Protein AF-A0AAF3FJ54-F1 (afdb_monomer_lite)

Radius of gyration: 20.97 Å; chains: 1; bounding box: 32×66×70 Å

Organism: NCBI:txid2138241

pLDDT: mean 80.36, std 19.98, range [37.75, 97.12]

Sequence (128 aa):
MILLYFVSSLIGIVTACAPTSPTNGPSSTCCPIDVFNEAASTGRALFNPQLSQCPDTANFICSVRDDGVTDPTIIQINGATTIATGPNGINTMVGLQCMRSSRIWQYTDMQGTVTTVTSITCLNNAAG

Structure (mmCIF, N/CA/C/O backbone):
data_AF-A0AAF3FJ54-F1
#
_entry.id   AF-A0AAF3FJ54-F1
#
loop_
_atom_site.group_PDB
_atom_site.id
_atom_site.type_symbol
_atom_site.label_atom_id
_atom_site.label_alt_id
_atom_site.label_comp_id
_atom_site.label_asym_id
_atom_site.label_entity_id
_atom_site.label_seq_id
_atom_site.pdbx_PDB_ins_code
_atom_site.Cartn_x
_atom_site.Cartn_y
_atom_site.Cartn_z
_atom_site.occupancy
_atom_site.B_iso_or_equiv
_atom_site.auth_seq_id
_atom_site.auth_comp_id
_atom_site.auth_asym_id
_atom_site.auth_atom_id
_atom_site.pdbx_PDB_model_num
ATOM 1 N N . MET A 1 1 ? 16.835 -48.913 50.147 1.00 43.56 1 MET A N 1
ATOM 2 C CA . MET A 1 1 ? 15.661 -48.813 49.255 1.00 43.56 1 MET A CA 1
ATOM 3 C C . MET A 1 1 ? 15.643 -47.389 48.721 1.00 43.56 1 MET A C 1
ATOM 5 O O . MET A 1 1 ? 15.524 -46.469 49.516 1.00 43.56 1 MET A O 1
ATOM 9 N N . ILE A 1 2 ? 15.963 -47.211 47.439 1.00 43.06 2 ILE A N 1
ATOM 10 C CA . ILE A 1 2 ? 16.252 -45.913 46.807 1.00 43.06 2 ILE A CA 1
ATOM 11 C C . ILE A 1 2 ? 14.942 -45.343 46.257 1.00 43.06 2 ILE A C 1
ATOM 13 O O . ILE A 1 2 ? 14.257 -46.023 45.497 1.00 43.06 2 ILE A O 1
ATOM 17 N N . LEU A 1 3 ? 14.588 -44.123 46.664 1.00 38.91 3 LEU A N 1
ATOM 18 C CA . LEU A 1 3 ? 13.404 -43.408 46.191 1.00 38.91 3 LEU A CA 1
ATOM 19 C C . LEU A 1 3 ? 13.795 -42.603 44.938 1.00 38.91 3 LEU A C 1
ATOM 21 O O . LEU A 1 3 ? 14.614 -41.690 45.016 1.00 38.91 3 LEU A O 1
ATOM 25 N N . LEU A 1 4 ? 13.267 -42.994 43.776 1.00 41.31 4 LEU A N 1
ATOM 26 C CA . LEU A 1 4 ? 13.512 -42.353 42.480 1.00 41.31 4 LEU A CA 1
ATOM 27 C C . LEU A 1 4 ? 12.596 -41.130 42.307 1.00 41.31 4 LEU A C 1
ATOM 29 O O . LEU A 1 4 ? 11.378 -41.246 42.422 1.00 41.31 4 LEU A O 1
ATOM 33 N N . TYR A 1 5 ? 13.183 -39.970 42.004 1.00 43.50 5 TYR A N 1
ATOM 34 C CA . TYR A 1 5 ? 12.465 -38.744 41.648 1.00 43.50 5 TYR A CA 1
ATOM 35 C C . TYR A 1 5 ? 12.063 -38.782 40.167 1.00 43.50 5 TYR A C 1
ATOM 37 O O . TYR A 1 5 ? 12.925 -38.849 39.292 1.00 43.50 5 TYR A O 1
ATOM 45 N N . PHE A 1 6 ? 10.761 -38.716 39.877 1.00 43.00 6 PHE A N 1
ATOM 46 C CA . PHE A 1 6 ? 10.253 -38.479 38.523 1.00 43.00 6 PHE A CA 1
ATOM 47 C C . PHE A 1 6 ? 10.251 -36.973 38.239 1.00 43.00 6 PHE A C 1
ATOM 49 O O . PHE A 1 6 ? 9.553 -36.211 38.906 1.00 43.00 6 PHE A O 1
ATOM 56 N N . VAL A 1 7 ? 11.033 -36.544 37.249 1.00 49.31 7 VAL A N 1
ATOM 57 C CA . VAL A 1 7 ? 11.035 -35.168 36.736 1.00 49.31 7 VAL A CA 1
ATOM 58 C C . VAL A 1 7 ? 10.127 -35.141 35.507 1.00 49.31 7 VAL A C 1
ATOM 60 O O . VAL A 1 7 ? 10.463 -35.719 34.477 1.00 49.31 7 VAL A O 1
ATOM 63 N N . SER A 1 8 ? 8.954 -34.517 35.616 1.00 46.50 8 SER A N 1
ATOM 64 C CA . SER A 1 8 ? 8.029 -34.363 34.488 1.00 46.50 8 SER A CA 1
ATOM 65 C C . SER A 1 8 ? 8.524 -33.275 33.536 1.00 46.50 8 SER A C 1
ATOM 67 O O . SER A 1 8 ? 8.539 -32.094 33.878 1.00 46.50 8 SER A O 1
ATOM 69 N N . SER A 1 9 ? 8.921 -33.672 32.328 1.00 46.53 9 SER A N 1
ATOM 70 C CA . SER A 1 9 ? 9.255 -32.765 31.228 1.00 46.53 9 SER A CA 1
ATOM 71 C C . SER A 1 9 ? 7.979 -32.212 30.582 1.00 46.53 9 SER A C 1
ATOM 73 O O . SER A 1 9 ? 7.182 -32.964 30.026 1.00 46.53 9 SER A O 1
ATOM 75 N N . LEU A 1 10 ? 7.791 -30.891 30.632 1.00 48.44 10 LEU A N 1
ATOM 76 C CA . LEU A 1 10 ? 6.790 -30.179 29.834 1.00 48.44 10 LEU A CA 1
ATOM 77 C C . LEU A 1 10 ? 7.294 -30.078 28.390 1.00 48.44 10 LEU A C 1
ATOM 79 O O . LEU A 1 10 ? 8.181 -29.287 28.078 1.00 48.44 10 LEU A O 1
ATOM 83 N N . ILE A 1 11 ? 6.742 -30.920 27.520 1.00 56.19 11 ILE A N 1
ATOM 84 C CA . ILE A 1 11 ? 6.985 -30.895 26.079 1.00 56.19 11 ILE A CA 1
ATOM 85 C C . ILE A 1 11 ? 6.176 -29.725 25.507 1.00 56.19 11 ILE A C 1
ATOM 87 O O . ILE A 1 11 ? 4.946 -29.731 25.548 1.00 56.19 11 ILE A O 1
ATOM 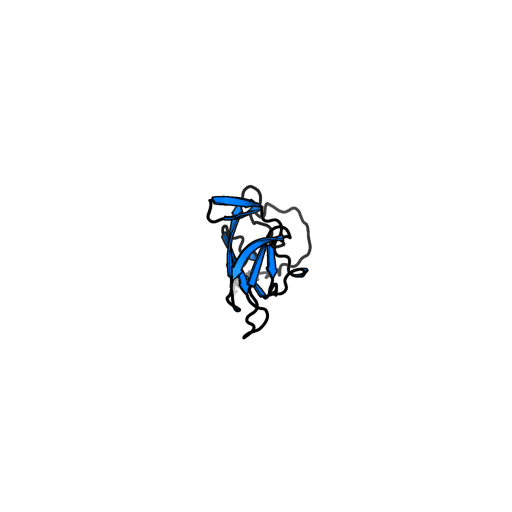91 N N . GLY A 1 12 ? 6.875 -28.700 25.017 1.00 40.19 12 GLY A N 1
ATOM 92 C CA . GLY A 1 12 ? 6.274 -27.562 24.329 1.00 40.19 12 GLY A CA 1
ATOM 93 C C . GLY A 1 12 ? 5.620 -28.011 23.025 1.00 40.19 12 GLY A C 1
ATOM 94 O O . GLY A 1 12 ? 6.286 -28.531 22.132 1.00 40.19 12 GLY A O 1
ATOM 95 N N . ILE A 1 13 ? 4.310 -27.819 22.924 1.00 47.16 13 ILE A N 1
ATOM 96 C CA . ILE A 1 13 ? 3.544 -28.084 21.710 1.00 47.16 13 ILE A CA 1
ATOM 97 C C . ILE A 1 13 ? 3.710 -26.860 20.804 1.00 47.16 13 ILE A C 1
ATOM 99 O O . ILE A 1 13 ? 3.186 -25.787 21.096 1.00 47.16 13 ILE A O 1
ATOM 103 N N . VAL A 1 14 ? 4.476 -26.997 19.723 1.00 43.22 14 VAL A N 1
ATOM 104 C CA . VAL A 1 14 ? 4.491 -26.023 18.623 1.00 43.22 14 VAL A CA 1
ATOM 105 C C . VAL A 1 14 ? 3.237 -26.244 17.783 1.00 43.22 14 VAL A C 1
ATOM 107 O O . VAL A 1 14 ? 3.200 -27.101 16.904 1.00 43.22 14 VAL A O 1
ATOM 110 N N . THR A 1 15 ? 2.182 -25.493 18.085 1.00 44.44 15 THR A N 1
ATOM 111 C CA . THR A 1 15 ? 0.959 -25.480 17.279 1.00 44.44 15 THR A CA 1
ATOM 112 C C . THR A 1 15 ? 1.187 -24.580 16.069 1.00 44.44 15 THR A C 1
ATOM 114 O O . THR A 1 15 ? 1.200 -23.357 16.182 1.00 44.44 15 THR A O 1
ATOM 117 N N . ALA A 1 16 ? 1.409 -25.195 14.908 1.00 44.81 16 ALA A N 1
ATOM 118 C CA . ALA A 1 16 ? 1.422 -24.505 13.627 1.00 44.81 16 ALA A CA 1
ATOM 119 C C . ALA A 1 16 ? 0.029 -23.918 13.340 1.00 44.81 16 ALA A C 1
ATOM 121 O O . ALA A 1 16 ? -0.956 -24.653 13.262 1.00 44.81 16 ALA A O 1
ATOM 122 N N . CYS A 1 17 ? -0.055 -22.598 13.173 1.00 43.50 17 CYS A N 1
ATOM 123 C CA . CYS A 1 17 ? -1.279 -21.915 12.767 1.00 43.50 17 CYS A CA 1
ATOM 124 C C . CYS A 1 17 ? -1.445 -22.015 11.241 1.00 43.50 17 CYS A C 1
ATOM 126 O O . CYS A 1 17 ? -1.025 -21.131 10.502 1.00 43.50 17 CYS A O 1
ATOM 128 N N . ALA A 1 18 ? -2.079 -23.080 10.760 1.00 52.25 18 ALA A N 1
ATOM 129 C CA . ALA A 1 18 ? -3.158 -22.885 9.786 1.00 52.25 18 ALA A CA 1
ATOM 130 C C . ALA A 1 18 ? -4.427 -22.556 10.614 1.00 52.25 18 ALA A C 1
ATOM 132 O O . ALA A 1 18 ? -4.432 -22.968 11.779 1.00 52.25 18 ALA A O 1
ATOM 133 N N . PRO A 1 19 ? -5.511 -21.904 10.125 1.00 51.41 19 PRO A N 1
ATOM 134 C CA . PRO A 1 19 ? -6.051 -22.058 8.770 1.00 51.41 19 PRO A CA 1
ATOM 135 C C . PRO A 1 19 ? -6.924 -20.873 8.251 1.00 51.41 19 PRO A C 1
ATOM 137 O O . PRO A 1 19 ? -7.033 -19.805 8.848 1.00 51.41 19 PRO A O 1
ATOM 140 N N . THR A 1 20 ? -7.576 -21.111 7.114 1.00 52.34 20 THR A N 1
ATOM 141 C CA . THR A 1 20 ? -8.809 -20.473 6.620 1.00 52.34 20 THR A CA 1
ATOM 142 C C . THR A 1 20 ? -9.851 -20.163 7.720 1.00 52.34 20 THR A C 1
ATOM 144 O O . THR A 1 20 ? -10.080 -21.001 8.588 1.00 52.34 20 THR A O 1
ATOM 147 N N . SER A 1 21 ? -10.488 -18.985 7.625 1.00 43.72 21 SER A N 1
ATOM 148 C CA . SER A 1 21 ? -11.606 -18.386 8.401 1.00 43.72 21 SER A CA 1
ATOM 149 C C . SER A 1 21 ? -12.673 -19.323 9.017 1.00 43.72 21 SER A C 1
ATOM 151 O O . SER A 1 21 ? -12.848 -20.438 8.536 1.00 43.72 21 SER A O 1
ATOM 153 N N . PRO A 1 22 ? -13.609 -18.825 9.863 1.00 57.53 22 PRO A N 1
ATOM 154 C CA . PRO A 1 22 ? -13.522 -17.836 10.942 1.00 57.53 22 PRO A CA 1
ATOM 155 C C . PRO A 1 22 ? -14.035 -18.439 12.276 1.00 57.53 22 PRO A C 1
ATOM 157 O O . PRO A 1 22 ? -15.161 -18.928 12.358 1.00 57.53 22 PRO A O 1
ATOM 160 N N . THR A 1 23 ? -13.263 -18.356 13.361 1.00 40.84 23 THR A N 1
ATOM 161 C CA . THR A 1 23 ? -13.710 -18.815 14.693 1.00 40.84 23 THR A CA 1
ATOM 162 C C . THR A 1 23 ? -13.616 -17.702 15.725 1.00 40.84 23 THR A C 1
ATOM 164 O O . THR A 1 23 ? -12.541 -17.173 15.996 1.00 40.84 23 THR A O 1
ATOM 167 N N . ASN A 1 24 ? -14.772 -17.379 16.308 1.00 47.31 24 ASN A N 1
ATOM 168 C CA . ASN A 1 24 ? -14.943 -16.550 17.496 1.00 47.31 24 ASN A CA 1
ATOM 169 C C . ASN A 1 24 ? -14.073 -17.077 18.655 1.00 47.31 24 ASN A C 1
ATOM 171 O O . ASN A 1 24 ? -14.437 -18.042 19.322 1.00 47.31 24 ASN A O 1
ATOM 175 N N . GLY A 1 25 ? -12.935 -16.423 18.884 1.00 40.56 25 GLY A N 1
ATOM 176 C CA . GLY A 1 25 ? -12.100 -16.509 20.086 1.00 40.56 25 GLY A CA 1
ATOM 177 C C . GLY A 1 25 ? -11.840 -15.096 20.632 1.00 40.56 25 GLY A C 1
ATOM 178 O O . GLY A 1 25 ? -12.150 -14.120 19.940 1.00 40.56 25 GLY A O 1
ATOM 179 N N . PRO A 1 26 ? -11.324 -14.938 21.864 1.00 44.06 26 PRO A N 1
ATOM 180 C CA . PRO A 1 26 ? -11.215 -13.634 22.513 1.00 44.06 26 PRO A CA 1
ATOM 181 C C . PRO A 1 26 ? -10.305 -12.693 21.703 1.00 44.06 26 PRO A C 1
ATOM 183 O O . PRO A 1 26 ? -9.101 -12.894 21.615 1.00 44.06 26 PRO A O 1
ATOM 186 N N . SER A 1 27 ? -10.947 -11.703 21.073 1.00 47.97 27 SER A N 1
ATOM 187 C CA . SER A 1 27 ? -10.422 -10.4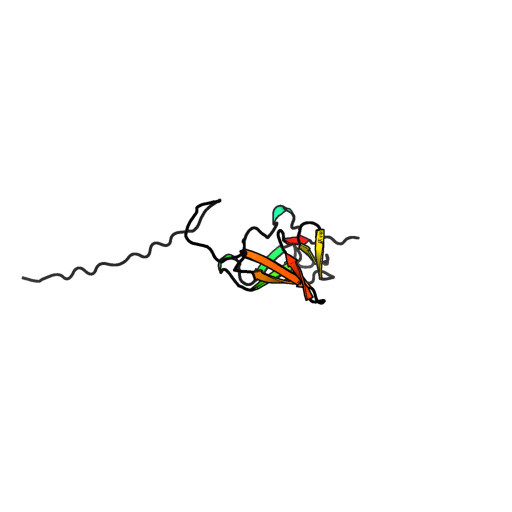73 20.464 1.00 47.97 27 S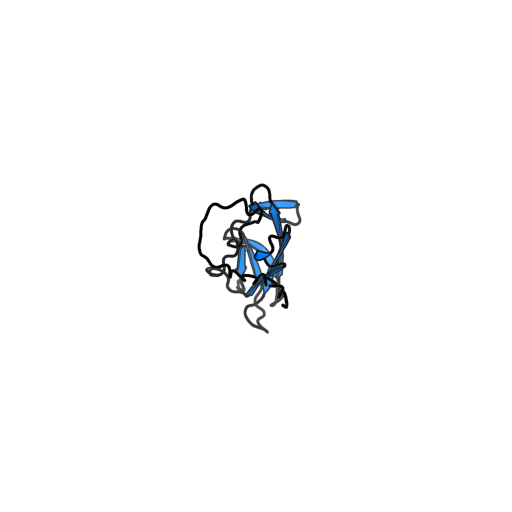ER A CA 1
ATOM 188 C C . SER A 1 27 ? -8.966 -10.488 19.971 1.00 47.97 27 SER A C 1
ATOM 190 O O . SER A 1 27 ? -8.061 -10.080 20.700 1.00 47.97 27 SER A O 1
ATOM 192 N N . SER A 1 28 ? -8.730 -10.789 18.689 1.00 58.03 28 SER A N 1
ATOM 193 C CA . SER A 1 28 ? -7.526 -10.255 18.048 1.00 58.03 28 SER A CA 1
ATOM 194 C C . SER A 1 28 ? -7.718 -8.742 17.880 1.00 58.03 28 SER A C 1
ATOM 196 O O . SER A 1 28 ? -8.529 -8.266 17.090 1.00 58.03 28 SER A O 1
ATOM 198 N N . THR A 1 29 ? -7.004 -7.953 18.679 1.00 70.38 29 THR A N 1
ATOM 199 C CA . THR A 1 29 ? -6.947 -6.476 18.608 1.00 70.38 29 THR A CA 1
ATOM 200 C C . THR A 1 29 ? -6.187 -5.987 17.362 1.00 70.38 29 THR A C 1
ATOM 202 O O . THR A 1 29 ? -5.827 -4.820 17.250 1.00 70.38 29 THR A O 1
ATOM 205 N N . CYS A 1 30 ? -5.893 -6.895 16.437 1.00 83.25 30 CYS A N 1
ATOM 206 C CA . CYS A 1 30 ? -5.038 -6.668 15.290 1.00 83.25 30 CYS A CA 1
ATOM 207 C C . CYS A 1 30 ? -5.880 -6.242 14.095 1.00 83.25 30 CYS A C 1
ATOM 209 O O . CYS A 1 30 ? -7.006 -6.713 13.915 1.00 83.25 30 CYS A O 1
ATOM 211 N N . CYS A 1 31 ? -5.319 -5.374 13.265 1.00 90.44 31 CYS A N 1
ATOM 212 C CA . CYS A 1 31 ? -5.924 -5.070 11.983 1.00 90.44 31 CYS A CA 1
ATOM 213 C C . CYS A 1 31 ? -5.831 -6.274 11.030 1.00 90.44 31 CYS A C 1
ATOM 215 O O . CYS A 1 31 ? -4.924 -7.101 11.174 1.00 90.44 31 CYS A O 1
ATOM 217 N N . PRO A 1 32 ? -6.774 -6.384 10.078 1.00 88.12 32 PRO A N 1
ATOM 218 C CA . PRO A 1 32 ? -6.839 -7.483 9.126 1.00 88.12 32 PRO A CA 1
ATOM 219 C C . PRO A 1 32 ? -5.538 -7.638 8.339 1.00 88.12 32 PRO A C 1
ATOM 221 O O . PRO A 1 32 ? -4.947 -6.657 7.880 1.00 88.12 32 PRO A O 1
ATOM 224 N N . ILE A 1 33 ? -5.101 -8.886 8.179 1.00 85.31 33 ILE A N 1
ATOM 225 C CA . ILE A 1 33 ? -3.905 -9.231 7.399 1.00 85.31 33 ILE A CA 1
ATOM 226 C C . ILE A 1 33 ? -4.208 -9.362 5.900 1.00 85.31 33 ILE A C 1
ATOM 228 O O . ILE A 1 33 ? -3.313 -9.231 5.073 1.00 85.31 33 ILE A O 1
ATOM 232 N N . ASP A 1 34 ? -5.476 -9.583 5.555 1.00 86.94 34 ASP A N 1
ATOM 233 C CA . ASP A 1 34 ? -6.018 -9.783 4.209 1.00 86.94 34 ASP A CA 1
ATOM 234 C C . ASP A 1 34 ? -6.286 -8.471 3.457 1.00 86.94 34 ASP A C 1
ATOM 236 O O . ASP A 1 34 ? -6.850 -8.474 2.367 1.00 86.94 34 ASP A O 1
ATOM 240 N N . VAL A 1 35 ? -5.829 -7.338 4.000 1.00 91.94 35 VAL A N 1
ATOM 241 C CA . VAL A 1 35 ? -5.877 -6.047 3.303 1.00 91.94 35 VAL A CA 1
ATOM 242 C C . VAL A 1 35 ? -5.004 -6.051 2.041 1.00 91.94 35 VAL A C 1
ATOM 244 O O . VAL A 1 35 ? -5.265 -5.296 1.109 1.00 91.94 35 VAL A O 1
ATOM 247 N N . PHE A 1 36 ? -3.962 -6.885 1.973 1.00 93.19 36 PHE A N 1
ATOM 248 C CA . PHE A 1 36 ? -3.113 -6.973 0.787 1.00 93.19 36 PHE A CA 1
ATOM 249 C C . PHE A 1 36 ? -3.751 -7.837 -0.301 1.00 93.19 36 PHE A C 1
ATOM 251 O O . PHE A 1 36 ? -3.967 -9.034 -0.126 1.00 93.19 36 PHE A O 1
ATOM 258 N N . ASN A 1 37 ? -4.013 -7.219 -1.452 1.00 91.44 37 ASN A N 1
ATOM 259 C CA . ASN A 1 37 ? -4.554 -7.891 -2.623 1.00 91.44 37 ASN A CA 1
ATOM 260 C C . ASN A 1 37 ? -3.414 -8.410 -3.509 1.00 91.44 37 ASN A C 1
ATOM 262 O O . ASN A 1 37 ? -2.988 -7.758 -4.467 1.00 91.44 37 ASN A O 1
ATOM 266 N N . GLU A 1 38 ? -2.917 -9.598 -3.174 1.00 87.56 38 GLU A N 1
ATOM 267 C CA . GLU A 1 38 ? -1.853 -10.263 -3.930 1.00 87.56 38 GLU A CA 1
ATOM 268 C C . GLU A 1 38 ? -2.286 -10.579 -5.369 1.00 87.56 38 GLU A C 1
ATOM 270 O O . GLU A 1 38 ? -1.519 -10.362 -6.301 1.00 87.56 38 GLU A O 1
ATOM 275 N N . ALA A 1 39 ? -3.541 -10.993 -5.576 1.00 87.00 39 ALA A N 1
ATOM 276 C CA . ALA A 1 39 ? -4.057 -11.363 -6.896 1.00 87.00 39 ALA A CA 1
ATOM 277 C C . ALA A 1 39 ? -4.091 -10.193 -7.896 1.00 87.00 39 ALA A C 1
ATOM 279 O O . ALA A 1 39 ? -3.996 -10.412 -9.102 1.00 87.00 39 ALA A O 1
ATOM 280 N N . ALA A 1 40 ? -4.236 -8.958 -7.407 1.00 87.56 40 ALA A N 1
ATOM 281 C CA . ALA A 1 40 ? -4.190 -7.749 -8.230 1.00 87.56 40 ALA A CA 1
ATOM 282 C C . ALA A 1 40 ? -2.787 -7.129 -8.320 1.00 87.56 40 ALA A C 1
ATOM 284 O O . ALA A 1 40 ? -2.583 -6.189 -9.090 1.00 87.56 40 ALA A O 1
ATOM 285 N N . SER A 1 41 ? -1.830 -7.612 -7.525 1.00 89.75 41 SER A N 1
ATOM 286 C CA . SER A 1 41 ? -0.491 -7.038 -7.478 1.00 89.75 41 SER A CA 1
ATOM 287 C C . SER A 1 41 ? 0.363 -7.561 -8.628 1.00 89.75 41 SER A C 1
ATOM 289 O O . SER A 1 41 ? 0.419 -8.759 -8.889 1.00 89.75 41 SER A O 1
ATOM 291 N N . THR A 1 42 ? 1.052 -6.656 -9.321 1.00 91.31 42 THR A N 1
ATOM 292 C CA . THR A 1 42 ? 1.984 -7.012 -10.404 1.00 91.31 42 THR A CA 1
ATOM 293 C C . THR A 1 42 ? 3.450 -6.888 -9.991 1.00 91.31 42 THR A C 1
ATOM 295 O O . THR A 1 42 ? 4.320 -7.377 -10.711 1.00 91.31 42 THR A O 1
ATOM 298 N N . GLY A 1 43 ? 3.722 -6.291 -8.823 1.00 88.81 43 GLY A N 1
ATOM 299 C CA . GLY A 1 43 ? 5.056 -6.209 -8.226 1.00 88.81 43 GLY A CA 1
ATOM 300 C C . GLY A 1 43 ? 5.248 -7.040 -6.963 1.00 88.81 43 GLY A C 1
ATOM 301 O O . GLY A 1 43 ? 4.339 -7.718 -6.486 1.00 88.81 43 GLY A O 1
ATOM 302 N N . ARG A 1 44 ? 6.465 -6.978 -6.410 1.00 91.88 44 ARG A N 1
ATOM 303 C CA . ARG A 1 44 ? 6.810 -7.613 -5.129 1.00 91.88 44 ARG A CA 1
ATOM 304 C C . ARG A 1 44 ? 6.417 -6.670 -4.001 1.00 91.88 44 ARG A C 1
ATOM 306 O O . ARG A 1 44 ? 6.806 -5.506 -4.023 1.00 91.88 44 ARG A O 1
ATOM 313 N N . ALA A 1 45 ? 5.690 -7.164 -3.005 1.00 93.94 45 ALA A N 1
ATOM 314 C CA . ALA A 1 45 ? 5.307 -6.342 -1.868 1.00 93.94 45 ALA A CA 1
ATOM 315 C C . ALA A 1 45 ? 5.385 -7.077 -0.539 1.00 93.94 45 ALA A C 1
ATOM 317 O O . ALA A 1 45 ? 5.277 -8.300 -0.477 1.00 93.94 45 ALA A O 1
ATOM 318 N N . LEU A 1 46 ? 5.580 -6.309 0.530 1.00 94.69 46 LEU A N 1
ATOM 319 C CA . LEU A 1 46 ? 5.584 -6.823 1.894 1.00 94.69 46 LEU A CA 1
ATOM 320 C C . LEU A 1 46 ? 5.183 -5.750 2.902 1.00 94.69 46 LEU A C 1
ATOM 322 O O . LEU A 1 46 ? 5.322 -4.553 2.647 1.00 94.69 46 LEU A O 1
ATOM 326 N N . PHE A 1 47 ? 4.754 -6.203 4.077 1.00 95.38 47 PHE A N 1
ATOM 327 C CA . PHE A 1 47 ? 4.622 -5.357 5.258 1.00 95.38 47 PHE A CA 1
ATOM 328 C C . PHE A 1 47 ? 5.856 -5.462 6.149 1.00 95.38 47 PHE A C 1
ATOM 330 O O . PHE A 1 47 ? 6.349 -6.562 6.412 1.00 95.38 47 PHE A O 1
ATOM 337 N N . ASN A 1 48 ? 6.318 -4.317 6.644 1.00 94.12 48 ASN A N 1
ATOM 338 C CA . ASN A 1 48 ? 7.382 -4.220 7.630 1.00 94.12 48 ASN A CA 1
ATOM 339 C C . ASN A 1 48 ? 6.932 -3.359 8.830 1.00 94.12 48 ASN A C 1
ATOM 341 O O . ASN A 1 48 ? 6.762 -2.148 8.659 1.00 94.12 48 ASN A O 1
ATOM 345 N N . PRO A 1 49 ? 6.768 -3.935 10.035 1.00 92.94 49 PRO A N 1
ATOM 346 C CA . PRO A 1 49 ? 6.910 -5.360 10.359 1.00 92.94 49 PRO A CA 1
ATOM 347 C C . PRO A 1 49 ? 5.812 -6.234 9.725 1.00 92.94 49 PRO A C 1
ATOM 349 O O . PRO A 1 49 ? 4.801 -5.730 9.234 1.00 92.94 49 PRO A O 1
ATOM 352 N N . GLN A 1 50 ? 6.005 -7.558 9.739 1.00 89.12 50 GLN A N 1
ATOM 353 C CA . GLN A 1 50 ? 4.997 -8.503 9.247 1.00 89.12 50 GLN A CA 1
ATOM 354 C C . GLN A 1 50 ? 3.704 -8.397 10.069 1.00 89.12 50 GLN A C 1
ATOM 356 O O . GLN A 1 50 ? 3.740 -8.349 11.299 1.00 89.12 50 GLN A O 1
ATOM 361 N N . LEU A 1 51 ? 2.544 -8.420 9.403 1.00 86.75 51 LEU A N 1
ATOM 362 C CA . LEU A 1 51 ? 1.250 -8.193 10.065 1.00 86.75 51 LEU A CA 1
ATOM 363 C C . LEU A 1 51 ? 0.863 -9.276 11.084 1.00 86.75 51 LEU A C 1
ATOM 365 O O . LEU A 1 51 ? 0.070 -9.010 11.985 1.00 86.75 51 LEU A O 1
ATOM 369 N N . SER A 1 52 ? 1.466 -10.466 11.000 1.00 83.69 52 SER A N 1
ATOM 370 C CA . SER A 1 52 ? 1.344 -11.530 12.007 1.00 83.69 52 SER A CA 1
ATOM 371 C C . SER A 1 52 ? 1.784 -11.092 13.412 1.00 83.69 52 SER A C 1
ATOM 373 O O . SER A 1 52 ? 1.383 -11.708 14.395 1.00 83.69 52 SER A O 1
ATOM 375 N N . GLN A 1 53 ? 2.568 -10.013 13.521 1.00 83.31 53 GLN A N 1
ATOM 376 C CA . GLN A 1 53 ? 3.014 -9.423 14.786 1.00 83.31 53 GLN A CA 1
ATOM 377 C C . GLN A 1 53 ? 2.041 -8.379 15.359 1.00 83.31 53 GLN A C 1
ATOM 379 O O . GLN A 1 53 ? 2.339 -7.774 16.386 1.00 83.31 53 GLN A O 1
ATOM 384 N N . CYS A 1 54 ? 0.887 -8.156 14.722 1.00 86.62 54 CYS A N 1
ATOM 385 C CA . CYS A 1 54 ? -0.136 -7.202 15.162 1.00 86.62 54 CYS A CA 1
ATOM 386 C C . CYS A 1 54 ? 0.381 -5.774 15.443 1.00 86.62 54 CYS A C 1
ATOM 388 O O . CYS A 1 54 ? 0.104 -5.214 16.512 1.00 86.62 54 CYS A O 1
ATOM 390 N N . PRO A 1 55 ? 1.139 -5.167 14.514 1.00 90.19 55 PRO A N 1
ATOM 391 C CA . PRO A 1 55 ? 1.736 -3.868 14.762 1.00 90.19 55 PRO A CA 1
ATOM 392 C C . PRO A 1 55 ? 0.698 -2.737 14.749 1.00 90.19 55 PRO A C 1
ATOM 394 O O . PRO A 1 55 ? -0.297 -2.785 14.025 1.00 90.19 55 PRO A O 1
ATOM 397 N N . ASP A 1 56 ? 0.967 -1.684 15.524 1.00 92.06 56 ASP A N 1
ATOM 398 C CA . ASP A 1 56 ? 0.194 -0.433 15.472 1.00 92.06 56 ASP A CA 1
ATOM 399 C C . ASP A 1 56 ? 0.462 0.364 14.201 1.00 92.06 56 ASP A C 1
ATOM 401 O O . ASP A 1 56 ? -0.390 1.123 13.744 1.00 92.06 56 ASP A O 1
ATOM 405 N N . THR A 1 57 ? 1.646 0.184 13.625 1.00 94.31 57 THR A N 1
ATOM 406 C CA . THR A 1 57 ? 2.060 0.804 12.375 1.00 94.31 57 THR A CA 1
ATOM 407 C C . THR A 1 57 ? 2.834 -0.195 11.531 1.00 94.31 57 THR A C 1
ATOM 409 O O . THR A 1 57 ? 3.662 -0.950 12.037 1.00 94.31 57 THR A O 1
ATOM 412 N N . ALA A 1 58 ? 2.577 -0.208 10.229 1.00 95.50 58 ALA A N 1
ATOM 413 C CA . ALA A 1 58 ? 3.307 -1.047 9.291 1.00 95.50 58 ALA A CA 1
ATOM 414 C C . ALA A 1 58 ? 3.606 -0.265 8.019 1.00 95.50 58 ALA A C 1
ATOM 416 O O . ALA A 1 58 ? 2.754 0.460 7.510 1.00 95.50 58 ALA A O 1
ATOM 417 N N . ASN A 1 59 ? 4.810 -0.439 7.490 1.00 97.00 59 ASN A N 1
ATOM 418 C CA . ASN A 1 59 ? 5.162 0.070 6.177 1.00 97.00 59 ASN A CA 1
ATOM 419 C C . ASN A 1 59 ? 4.798 -0.976 5.131 1.00 97.00 59 ASN A C 1
ATOM 421 O O . ASN A 1 59 ? 5.274 -2.108 5.207 1.00 97.00 59 ASN A O 1
ATOM 425 N N . PHE A 1 60 ? 3.990 -0.596 4.150 1.00 96.88 60 PHE A N 1
ATOM 426 C CA . PHE A 1 60 ? 3.785 -1.388 2.949 1.00 96.88 60 PHE A CA 1
ATOM 427 C C . PHE A 1 60 ? 4.834 -0.990 1.916 1.00 96.88 60 PHE A C 1
ATOM 429 O O . PHE A 1 60 ? 4.891 0.170 1.501 1.00 96.88 60 PHE A O 1
ATOM 436 N N . ILE A 1 61 ? 5.688 -1.937 1.537 1.00 96.44 61 ILE A N 1
ATOM 437 C CA . ILE A 1 61 ? 6.809 -1.716 0.624 1.00 96.44 61 ILE A CA 1
ATOM 438 C C . ILE A 1 61 ? 6.447 -2.274 -0.750 1.00 96.44 61 ILE A C 1
ATOM 440 O O . ILE A 1 61 ? 6.212 -3.467 -0.903 1.00 96.44 61 ILE A O 1
ATOM 444 N N . CYS A 1 62 ? 6.380 -1.354 -1.703 1.00 95.88 62 CYS A N 1
ATOM 445 C CA . CYS A 1 62 ? 6.281 -1.449 -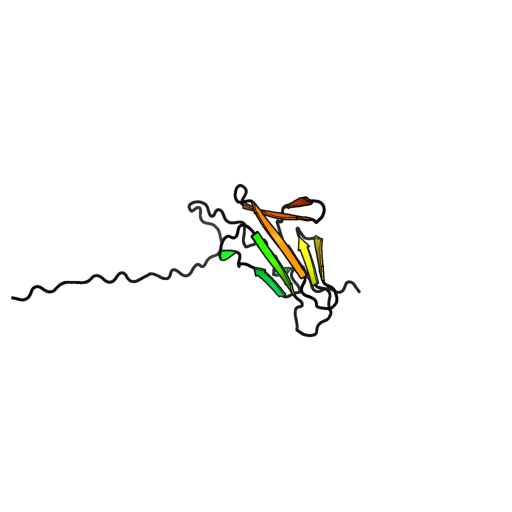3.150 1.00 95.88 62 CYS A CA 1
ATOM 446 C C . CYS A 1 62 ? 7.585 -1.735 -3.908 1.00 95.88 62 CYS A C 1
ATOM 448 O O . CYS A 1 62 ? 8.315 -0.773 -4.102 1.00 95.88 62 CYS A O 1
ATOM 450 N N . SER A 1 63 ? 7.888 -2.940 -4.394 1.00 93.12 63 SER A N 1
ATOM 451 C CA . SER A 1 63 ? 9.109 -3.200 -5.185 1.00 93.12 63 SER A CA 1
ATOM 452 C C . SER A 1 63 ? 8.806 -3.651 -6.615 1.00 93.12 63 SER A C 1
ATOM 454 O O . SER A 1 63 ? 7.756 -4.241 -6.888 1.00 93.12 63 SER A O 1
ATOM 456 N N . VAL A 1 64 ? 9.751 -3.418 -7.535 1.00 89.81 64 VAL A N 1
ATOM 457 C CA . VAL A 1 64 ? 9.680 -4.017 -8.877 1.00 89.81 64 VAL A CA 1
ATOM 458 C C . VAL A 1 64 ? 9.760 -5.535 -8.810 1.00 89.81 64 VAL A C 1
ATOM 460 O O . VAL A 1 64 ? 10.378 -6.084 -7.893 1.00 89.81 64 VAL A O 1
ATOM 463 N N . ARG A 1 65 ? 9.127 -6.210 -9.769 1.00 84.12 65 ARG A N 1
ATOM 464 C CA . ARG A 1 65 ? 9.025 -7.669 -9.837 1.00 84.12 65 ARG A CA 1
ATOM 465 C C . ARG A 1 65 ? 10.375 -8.361 -10.004 1.00 84.12 65 ARG A C 1
ATOM 467 O O . ARG A 1 65 ? 10.633 -9.338 -9.305 1.00 84.12 65 ARG A O 1
ATOM 474 N N . ASP A 1 66 ? 11.222 -7.818 -10.870 1.00 84.38 66 ASP A N 1
ATOM 475 C CA . ASP A 1 66 ? 12.524 -8.374 -11.228 1.00 84.38 66 ASP A CA 1
ATOM 476 C C . ASP A 1 66 ? 13.616 -7.307 -11.104 1.00 84.38 66 ASP A C 1
ATOM 478 O O . ASP A 1 66 ? 13.357 -6.104 -11.188 1.00 84.38 66 ASP A O 1
ATOM 482 N N . ASP A 1 67 ? 14.852 -7.745 -10.883 1.00 78.12 67 ASP A N 1
ATOM 483 C CA . ASP A 1 67 ? 15.978 -6.834 -10.702 1.00 78.12 67 ASP A CA 1
ATOM 484 C C . ASP A 1 67 ? 16.417 -6.251 -12.055 1.00 78.12 67 ASP A C 1
ATOM 486 O O . ASP A 1 67 ? 16.479 -6.952 -13.064 1.00 78.12 67 ASP A O 1
ATOM 490 N N . GLY A 1 68 ? 16.718 -4.951 -12.087 1.00 77.31 68 GLY A N 1
ATOM 491 C CA . GLY A 1 68 ? 17.078 -4.241 -13.322 1.00 77.31 68 GLY A CA 1
ATOM 492 C C . GLY A 1 68 ? 15.887 -3.773 -14.167 1.00 77.31 68 GLY A C 1
ATOM 493 O O . GLY A 1 68 ? 16.097 -3.091 -15.169 1.00 77.31 68 GLY A O 1
ATOM 494 N N . VAL A 1 69 ? 14.650 -4.075 -13.757 1.00 84.94 69 VAL A N 1
ATOM 495 C CA . VAL A 1 69 ? 13.437 -3.492 -14.346 1.00 84.94 69 VAL A CA 1
ATOM 496 C C . VAL A 1 69 ? 13.277 -2.049 -13.870 1.00 84.94 69 VAL A C 1
ATOM 498 O O . VAL A 1 69 ? 13.368 -1.762 -12.678 1.00 84.94 69 VAL A O 1
ATOM 501 N N . THR A 1 70 ? 13.019 -1.136 -14.806 1.00 87.56 70 THR A N 1
ATOM 502 C CA . THR A 1 70 ? 12.857 0.302 -14.535 1.00 87.56 70 THR A CA 1
ATOM 503 C C . THR A 1 70 ? 11.397 0.745 -14.469 1.00 87.56 70 THR A C 1
ATOM 505 O O . THR A 1 70 ? 11.123 1.944 -14.462 1.00 87.56 70 THR A O 1
ATOM 508 N N . ASP A 1 71 ? 10.453 -0.193 -14.427 1.00 89.31 71 ASP A N 1
ATOM 509 C CA . ASP A 1 71 ? 9.034 0.128 -14.294 1.00 89.31 71 ASP A CA 1
ATOM 510 C C . ASP A 1 71 ? 8.780 0.925 -13.006 1.00 89.31 71 ASP A C 1
ATOM 512 O O . ASP A 1 71 ? 9.431 0.692 -11.979 1.00 89.31 71 ASP A O 1
ATOM 516 N N . PRO A 1 72 ? 7.850 1.890 -13.027 1.00 91.12 72 PRO A N 1
ATOM 517 C CA . PRO A 1 72 ? 7.470 2.589 -11.818 1.00 91.12 72 PRO A CA 1
ATOM 518 C C . PRO A 1 72 ? 6.772 1.630 -10.852 1.00 91.12 72 PRO A C 1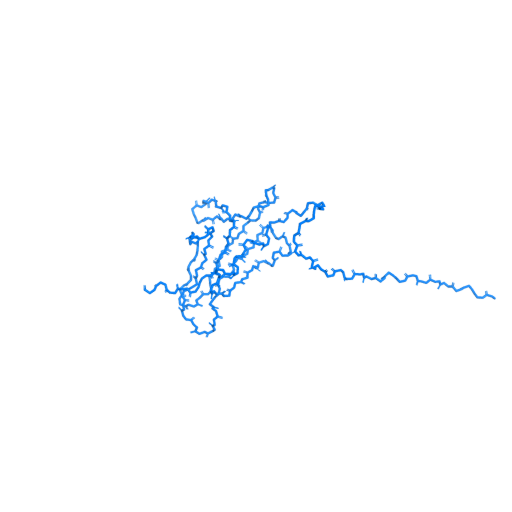
ATOM 520 O O . PRO A 1 72 ? 5.976 0.779 -11.252 1.00 91.12 72 PRO A O 1
ATOM 523 N N . THR A 1 73 ? 7.026 1.807 -9.562 1.00 93.44 73 THR A N 1
ATOM 524 C CA . THR A 1 73 ? 6.280 1.137 -8.498 1.00 93.44 73 THR A CA 1
ATOM 525 C C . THR A 1 73 ? 5.127 2.034 -8.066 1.00 93.44 73 THR A C 1
ATOM 527 O O . THR A 1 73 ? 5.306 3.230 -7.848 1.00 93.44 73 THR A O 1
ATOM 530 N N . ILE A 1 74 ? 3.920 1.489 -7.957 1.00 94.62 74 ILE A N 1
ATOM 531 C CA . ILE A 1 74 ? 2.720 2.245 -7.586 1.00 94.62 74 ILE A CA 1
ATOM 532 C C . ILE A 1 74 ? 2.030 1.503 -6.448 1.00 94.62 74 ILE A C 1
ATOM 534 O O . ILE A 1 74 ? 1.764 0.305 -6.551 1.00 94.62 74 ILE A O 1
ATOM 538 N N . ILE A 1 75 ? 1.716 2.220 -5.370 1.00 96.06 75 ILE A N 1
ATOM 539 C CA . ILE A 1 75 ? 0.886 1.703 -4.281 1.00 96.06 75 ILE A CA 1
ATOM 540 C C . ILE A 1 75 ? -0.506 2.301 -4.420 1.00 96.06 75 ILE A C 1
ATOM 542 O O . ILE A 1 75 ? -0.679 3.523 -4.374 1.00 96.06 75 ILE A O 1
ATOM 546 N N . GLN A 1 76 ? -1.496 1.422 -4.559 1.00 96.62 76 GLN A N 1
ATOM 547 C CA . GLN A 1 76 ? -2.906 1.789 -4.602 1.00 96.62 76 GLN A CA 1
ATOM 548 C C . GLN A 1 76 ? -3.656 1.231 -3.402 1.00 96.62 76 GLN A C 1
ATOM 550 O O . GLN A 1 76 ? -3.412 0.099 -2.988 1.00 96.62 76 GLN A O 1
ATOM 555 N N . ILE A 1 77 ? -4.609 2.004 -2.888 1.00 96.69 77 ILE A N 1
ATOM 556 C CA . ILE A 1 77 ? -5.570 1.564 -1.878 1.00 96.69 77 ILE A CA 1
ATOM 557 C C . ILE A 1 77 ? -6.995 1.598 -2.424 1.00 96.69 77 ILE A C 1
ATOM 559 O O . ILE A 1 77 ? -7.319 2.378 -3.322 1.00 96.69 77 ILE A O 1
ATOM 563 N N . ASN A 1 78 ? -7.860 0.754 -1.861 1.00 95.38 78 ASN A N 1
ATOM 564 C CA . ASN A 1 78 ? -9.297 0.711 -2.153 1.00 95.38 78 ASN A CA 1
ATOM 565 C C . ASN A 1 78 ? -9.614 0.574 -3.656 1.00 95.38 78 ASN A C 1
ATOM 567 O O . ASN A 1 78 ? -10.569 1.160 -4.160 1.00 95.38 78 ASN A O 1
ATOM 571 N N . GLY A 1 79 ? -8.790 -0.192 -4.374 1.00 87.50 79 GLY A N 1
ATOM 572 C CA . GLY A 1 79 ? -8.995 -0.570 -5.775 1.00 87.50 79 GLY A CA 1
ATOM 573 C C . GLY A 1 79 ? -8.488 0.409 -6.839 1.00 87.50 79 GLY A C 1
ATOM 574 O O . GLY A 1 79 ? -8.236 -0.040 -7.951 1.00 87.50 79 GLY A O 1
ATOM 575 N N . ALA A 1 80 ? -8.316 1.703 -6.545 1.00 88.12 80 ALA A N 1
ATOM 576 C CA . ALA A 1 80 ? -7.857 2.665 -7.563 1.00 88.12 80 ALA A CA 1
ATOM 577 C C . ALA A 1 80 ? -7.125 3.907 -7.027 1.00 88.12 80 ALA A C 1
ATOM 579 O O . ALA A 1 80 ? -6.567 4.674 -7.813 1.00 88.12 80 ALA A O 1
ATOM 580 N N . THR A 1 81 ? -7.110 4.144 -5.713 1.00 94.62 81 THR A N 1
ATOM 581 C CA . THR A 1 81 ? -6.520 5.366 -5.156 1.00 94.62 81 THR A CA 1
ATOM 582 C C . THR A 1 81 ? -5.014 5.207 -5.032 1.00 94.62 81 THR A C 1
ATOM 584 O O . THR A 1 81 ? -4.531 4.551 -4.112 1.00 94.62 81 THR A O 1
ATOM 587 N N . THR A 1 82 ? -4.262 5.823 -5.939 1.00 95.38 82 THR A N 1
ATOM 588 C CA . THR A 1 82 ? -2.800 5.889 -5.849 1.00 95.38 82 THR A CA 1
ATOM 589 C C . THR A 1 82 ? -2.374 6.787 -4.691 1.00 95.38 82 THR A C 1
ATOM 591 O O . THR A 1 82 ? -2.737 7.960 -4.652 1.00 95.38 82 THR A O 1
ATOM 594 N N . ILE A 1 83 ? -1.577 6.241 -3.773 1.00 95.62 83 ILE A N 1
ATOM 595 C CA . ILE A 1 83 ? -1.064 6.960 -2.594 1.00 95.62 83 ILE A CA 1
ATOM 596 C C . ILE A 1 83 ? 0.457 7.123 -2.596 1.00 95.62 83 ILE A C 1
ATOM 598 O O . ILE A 1 83 ? 0.986 7.942 -1.849 1.00 95.62 83 ILE A O 1
ATOM 602 N N . ALA A 1 84 ? 1.167 6.376 -3.445 1.00 95.00 84 ALA A N 1
ATOM 603 C CA . ALA A 1 84 ? 2.589 6.582 -3.690 1.00 95.00 84 ALA A CA 1
ATOM 604 C C . ALA A 1 84 ? 3.004 6.043 -5.061 1.00 95.00 84 ALA A C 1
ATOM 606 O O . ALA A 1 84 ? 2.496 5.011 -5.507 1.00 95.00 84 ALA A O 1
ATOM 607 N N . THR A 1 85 ? 3.981 6.712 -5.677 1.00 94.25 85 THR A N 1
ATOM 608 C CA . THR A 1 85 ? 4.614 6.295 -6.934 1.00 94.25 85 THR A CA 1
ATOM 609 C C . THR A 1 85 ? 6.128 6.460 -6.820 1.00 94.25 85 THR A C 1
ATOM 611 O O . THR A 1 85 ? 6.604 7.544 -6.490 1.00 94.25 85 THR A O 1
ATOM 614 N N . GLY A 1 86 ? 6.884 5.394 -7.079 1.00 91.38 86 GLY A N 1
ATOM 615 C CA . GLY A 1 86 ? 8.342 5.401 -7.195 1.00 91.38 86 GLY A CA 1
ATOM 616 C C . GLY A 1 86 ? 8.762 5.301 -8.666 1.00 91.38 86 GLY A C 1
ATOM 617 O O . GLY A 1 86 ? 8.293 4.399 -9.357 1.00 91.38 86 GLY A O 1
ATOM 618 N N . PRO A 1 87 ? 9.610 6.203 -9.189 1.00 90.69 87 PRO A N 1
ATOM 619 C CA . PRO A 1 87 ? 10.059 6.145 -10.580 1.00 90.69 87 PRO A CA 1
ATOM 620 C C . PRO A 1 87 ? 11.199 5.134 -10.785 1.00 90.69 87 PRO A C 1
ATOM 622 O O . PRO A 1 87 ? 11.937 4.832 -9.854 1.00 90.69 87 PRO A O 1
ATOM 625 N N . ASN A 1 88 ? 11.407 4.690 -12.030 1.00 87.56 88 ASN A N 1
ATOM 626 C CA . ASN A 1 88 ? 12.635 4.020 -12.490 1.00 87.56 88 ASN A CA 1
ATOM 627 C C . ASN A 1 88 ? 13.074 2.802 -11.658 1.00 87.56 88 ASN A C 1
ATOM 629 O O . ASN A 1 88 ? 14.244 2.690 -11.292 1.00 87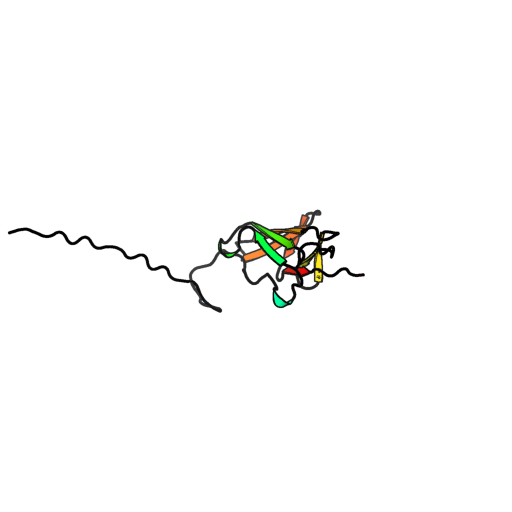.56 88 ASN A O 1
ATOM 633 N N . GLY A 1 89 ? 12.152 1.900 -11.330 1.00 82.69 89 GLY A N 1
ATOM 634 C CA . GLY A 1 89 ? 12.473 0.691 -10.573 1.00 82.69 89 GLY A CA 1
ATOM 635 C C . GLY A 1 89 ? 12.799 0.911 -9.095 1.00 82.69 89 GLY A C 1
ATOM 636 O O . GLY A 1 89 ? 13.239 -0.013 -8.412 1.00 82.69 89 GLY A O 1
ATOM 637 N N . ILE A 1 90 ? 12.590 2.125 -8.579 1.00 89.81 90 ILE A N 1
ATOM 638 C CA . ILE A 1 90 ? 12.798 2.441 -7.167 1.00 89.81 90 ILE A CA 1
ATOM 639 C C . ILE A 1 90 ? 11.650 1.864 -6.344 1.00 89.81 90 ILE A C 1
ATOM 641 O O . ILE A 1 90 ? 10.477 2.012 -6.695 1.00 89.81 90 ILE A O 1
ATOM 645 N N . ASN A 1 91 ? 11.990 1.257 -5.208 1.00 91.75 91 ASN A N 1
ATOM 646 C CA . ASN A 1 91 ? 10.990 0.805 -4.252 1.00 91.75 91 ASN A CA 1
ATOM 647 C C . ASN A 1 91 ? 10.245 2.007 -3.662 1.00 91.75 91 ASN A C 1
ATOM 649 O O . ASN A 1 91 ? 10.862 2.956 -3.178 1.00 91.75 91 ASN A O 1
ATOM 653 N N . THR A 1 92 ? 8.923 1.941 -3.645 1.00 95.00 92 THR A N 1
ATOM 654 C CA . THR A 1 92 ? 8.074 2.938 -2.997 1.00 95.00 92 THR A CA 1
ATOM 655 C C . THR A 1 92 ? 7.503 2.375 -1.702 1.00 95.00 92 THR A C 1
ATOM 657 O O . THR A 1 92 ? 7.383 1.162 -1.548 1.00 95.00 92 THR A O 1
ATOM 660 N N . MET A 1 93 ? 7.193 3.220 -0.724 1.00 96.06 93 MET A N 1
ATOM 661 C CA . MET A 1 93 ? 6.665 2.758 0.559 1.00 96.06 93 MET A CA 1
ATOM 662 C C . MET A 1 93 ? 5.637 3.724 1.124 1.00 96.06 93 MET A C 1
ATOM 664 O O . MET A 1 93 ? 5.740 4.933 0.928 1.00 96.06 93 MET A O 1
ATOM 668 N N . VAL A 1 94 ? 4.682 3.185 1.876 1.00 96.94 94 VAL A N 1
ATOM 669 C CA . VAL A 1 94 ? 3.713 3.975 2.641 1.00 96.94 94 VAL A CA 1
ATOM 670 C C . VAL A 1 94 ? 3.557 3.412 4.043 1.00 96.94 94 VAL A C 1
ATOM 672 O O . VAL A 1 94 ? 3.547 2.196 4.231 1.00 96.94 94 VAL A O 1
ATOM 675 N N . GLY A 1 95 ? 3.414 4.300 5.021 1.00 96.75 95 GLY A N 1
ATOM 676 C CA . GLY A 1 95 ? 3.047 3.928 6.380 1.00 96.75 95 GLY A CA 1
ATOM 677 C C . GLY A 1 95 ? 1.534 3.784 6.508 1.00 96.75 95 GLY A C 1
ATOM 678 O O . GLY A 1 95 ? 0.784 4.656 6.070 1.00 96.75 95 GLY A O 1
ATOM 679 N N . LEU A 1 96 ? 1.095 2.696 7.131 1.00 96.56 96 LEU A N 1
ATOM 680 C CA . LEU A 1 96 ? -0.282 2.481 7.556 1.00 96.56 96 LEU A CA 1
ATOM 681 C C . LEU A 1 96 ? -0.345 2.418 9.079 1.00 96.56 96 LEU A C 1
ATOM 683 O O . LEU A 1 96 ? 0.555 1.878 9.725 1.00 96.56 96 LEU A O 1
ATOM 687 N N . GLN A 1 97 ? -1.437 2.921 9.641 1.00 96.06 97 GLN A N 1
ATOM 688 C CA . GLN A 1 97 ? -1.729 2.859 11.066 1.00 96.06 97 GLN A CA 1
ATOM 689 C C . GLN A 1 97 ? -2.912 1.929 11.324 1.00 96.06 97 GLN A C 1
ATOM 691 O O . GLN A 1 97 ? -3.950 2.029 10.674 1.00 96.06 97 GLN A O 1
ATOM 696 N N . CYS A 1 98 ? -2.768 1.029 12.290 1.00 93.88 98 CYS A N 1
ATOM 697 C CA . CYS A 1 98 ? -3.852 0.180 12.742 1.00 93.88 98 CYS A CA 1
ATOM 698 C C . CYS A 1 98 ? -4.664 0.891 13.827 1.00 93.88 98 CYS A C 1
ATOM 700 O O . CYS A 1 98 ? -4.195 1.106 14.947 1.00 93.88 98 CYS A O 1
ATOM 702 N N . MET A 1 99 ? -5.922 1.215 13.531 1.00 91.19 99 MET A N 1
ATOM 703 C CA . MET A 1 99 ? -6.844 1.758 14.520 1.00 91.19 99 MET A CA 1
ATOM 704 C C . MET A 1 99 ? -7.445 0.608 15.342 1.00 91.19 99 MET A C 1
ATOM 706 O O . MET A 1 99 ? -8.493 0.060 15.008 1.00 91.19 99 MET A O 1
ATOM 710 N N . ARG A 1 100 ? -6.765 0.215 16.428 1.00 84.25 100 ARG A N 1
ATOM 711 C CA . ARG A 1 100 ? -7.094 -0.968 17.256 1.00 84.25 100 ARG A CA 1
ATOM 712 C C . ARG A 1 100 ? -8.550 -1.060 17.729 1.00 84.25 100 ARG A C 1
ATOM 714 O O . ARG A 1 100 ? -9.075 -2.163 17.857 1.00 84.25 100 ARG A O 1
ATOM 721 N N . SER A 1 101 ? -9.197 0.076 17.996 1.00 85.25 101 SER A N 1
ATOM 722 C CA . SER A 1 101 ? -10.587 0.125 18.471 1.00 85.25 101 SER A CA 1
ATOM 723 C C . SER A 1 101 ? -11.587 -0.388 17.434 1.00 85.25 101 SER A C 1
ATOM 725 O O . SER A 1 101 ? -12.554 -1.051 17.799 1.00 85.25 101 SER A O 1
ATOM 727 N N . SER A 1 102 ? -11.342 -0.114 16.151 1.00 87.56 102 SER A N 1
ATOM 728 C CA . SER A 1 102 ? -12.187 -0.542 15.032 1.00 87.56 102 SER A CA 1
ATOM 729 C C . SER A 1 102 ? -11.566 -1.657 14.191 1.00 87.56 102 SER A C 1
ATOM 731 O O . SER A 1 102 ? -12.263 -2.241 13.368 1.00 87.56 102 SER A O 1
ATOM 733 N N . ARG A 1 103 ? -10.282 -1.974 14.413 1.00 88.69 103 ARG A N 1
ATOM 734 C CA . ARG A 1 103 ? -9.479 -2.937 13.639 1.00 88.69 103 ARG A CA 1
ATOM 735 C C . ARG A 1 103 ? -9.417 -2.562 12.161 1.00 88.69 103 ARG A C 1
ATOM 737 O O . ARG A 1 103 ? -9.572 -3.403 11.284 1.00 88.69 103 ARG A O 1
ATOM 744 N N . ILE A 1 104 ? -9.208 -1.277 11.901 1.00 91.56 104 ILE A N 1
ATOM 745 C CA . ILE A 1 104 ? -9.171 -0.715 10.552 1.00 91.56 104 ILE A CA 1
ATOM 746 C C . ILE A 1 104 ? -7.784 -0.149 10.278 1.00 91.56 104 ILE A C 1
ATOM 748 O O . ILE A 1 104 ? -7.244 0.598 11.095 1.00 91.56 104 ILE A O 1
ATOM 752 N N . TRP A 1 105 ? -7.231 -0.473 9.111 1.00 95.50 105 TRP A N 1
ATOM 753 C CA . TRP A 1 105 ? -6.042 0.198 8.603 1.00 95.50 105 TRP A CA 1
ATOM 754 C C . TRP A 1 105 ? -6.384 1.604 8.122 1.00 95.50 105 TRP A C 1
ATOM 756 O O . TRP A 1 105 ? -7.388 1.820 7.443 1.00 95.50 105 TRP A O 1
ATOM 766 N N . GLN A 1 106 ? -5.525 2.557 8.449 1.00 96.75 106 GLN A N 1
ATOM 767 C CA . GLN A 1 106 ? -5.635 3.944 8.039 1.00 96.75 106 GLN A CA 1
ATOM 768 C C . GLN A 1 106 ? -4.358 4.385 7.339 1.00 96.75 106 GLN A C 1
ATOM 770 O O . GLN A 1 106 ? -3.250 4.063 7.766 1.00 96.75 106 GLN A O 1
ATOM 775 N N . TYR A 1 107 ? -4.540 5.136 6.264 1.00 97.12 107 TYR A N 1
ATOM 776 C CA . TYR A 1 107 ? -3.495 5.888 5.595 1.00 97.12 107 TYR A CA 1
ATOM 777 C C . TYR A 1 107 ? -3.750 7.372 5.840 1.00 97.12 107 TYR A C 1
ATOM 779 O O . TYR A 1 107 ? -4.881 7.830 5.678 1.00 97.12 107 TYR A O 1
ATOM 787 N N . THR A 1 108 ? -2.707 8.109 6.204 1.00 96.44 108 THR A N 1
ATOM 788 C CA . THR A 1 108 ? -2.766 9.562 6.364 1.00 96.44 108 THR A CA 1
ATOM 789 C C . THR A 1 108 ? -1.876 10.192 5.305 1.00 96.44 108 THR A C 1
ATOM 791 O O . THR A 1 108 ? -0.682 9.893 5.255 1.00 96.44 108 THR A O 1
ATOM 794 N N . ASP A 1 109 ? -2.455 11.027 4.445 1.00 93.94 109 ASP A N 1
ATOM 795 C CA . ASP A 1 109 ? -1.693 11.732 3.413 1.00 93.94 109 ASP A CA 1
ATOM 796 C C . ASP A 1 109 ? -0.849 12.883 3.999 1.00 93.94 109 ASP A C 1
ATOM 798 O O . ASP A 1 109 ? -0.891 13.193 5.193 1.00 93.94 109 ASP A O 1
ATOM 802 N N . MET A 1 110 ? -0.067 13.543 3.142 1.00 90.88 110 MET A N 1
ATOM 803 C CA . MET A 1 110 ? 0.779 14.673 3.545 1.00 90.88 110 MET A CA 1
ATOM 804 C C . MET A 1 110 ? -0.020 15.905 4.002 1.00 90.88 110 MET A C 1
ATOM 806 O O . MET A 1 110 ? 0.534 16.770 4.678 1.00 90.88 110 MET A O 1
ATOM 810 N N . GLN A 1 111 ? -1.300 16.002 3.639 1.00 94.38 111 GLN A N 1
ATOM 811 C CA . GLN A 1 111 ? -2.219 17.052 4.075 1.00 94.38 111 GLN A CA 1
ATOM 812 C C . GLN A 1 111 ? -2.937 16.702 5.391 1.00 94.38 111 GLN A C 1
ATOM 814 O O . GLN A 1 111 ? -3.661 17.540 5.929 1.00 94.38 111 GLN A O 1
ATOM 819 N N . GLY A 1 112 ? -2.725 15.499 5.935 1.00 93.25 112 GLY A N 1
ATOM 820 C CA . GLY A 1 112 ? -3.376 15.015 7.150 1.00 93.25 112 GLY A CA 1
ATOM 821 C C . GLY A 1 112 ? -4.745 14.368 6.915 1.00 93.25 112 GLY A C 1
ATOM 822 O O . GLY A 1 112 ? -5.455 14.089 7.883 1.00 93.25 112 GLY A O 1
ATOM 823 N N . THR A 1 113 ? -5.141 14.114 5.666 1.00 95.69 113 THR A N 1
ATOM 824 C CA . THR A 1 113 ? -6.390 13.416 5.347 1.00 95.69 113 THR A CA 1
ATOM 825 C C . THR A 1 113 ? -6.263 11.945 5.707 1.00 95.69 113 THR A C 1
ATOM 827 O O . THR A 1 113 ? -5.406 11.236 5.180 1.00 95.69 113 THR A O 1
ATOM 830 N N . VAL A 1 114 ? -7.157 11.464 6.569 1.00 95.81 114 VAL A N 1
ATOM 831 C CA . VAL A 1 114 ? -7.199 10.059 6.982 1.00 95.81 114 VAL A CA 1
ATOM 832 C C . VAL A 1 114 ? -8.148 9.279 6.077 1.00 95.81 114 VAL A C 1
ATOM 834 O O . VAL A 1 114 ? -9.342 9.564 6.008 1.00 95.81 114 VAL A O 1
ATOM 837 N N . THR A 1 115 ? -7.624 8.251 5.417 1.00 96.19 115 THR A N 1
ATOM 838 C CA . THR A 1 115 ? -8.376 7.332 4.559 1.00 96.19 115 THR A CA 1
ATOM 839 C C . THR A 1 115 ? -8.363 5.931 5.155 1.00 96.19 115 THR A C 1
ATOM 841 O O . THR A 1 115 ? -7.315 5.402 5.519 1.00 96.19 115 THR A O 1
ATOM 844 N N . THR A 1 116 ? -9.537 5.304 5.231 1.00 95.94 116 THR A N 1
ATOM 845 C CA . THR A 1 116 ? -9.660 3.889 5.611 1.00 95.94 116 THR A CA 1
ATOM 846 C C . THR A 1 116 ? -9.153 2.997 4.482 1.00 95.94 116 THR A C 1
ATOM 848 O O . THR A 1 116 ? -9.551 3.182 3.335 1.00 95.94 116 THR A O 1
ATOM 851 N N . VAL A 1 117 ? -8.313 2.016 4.801 1.00 96.12 117 VAL A N 1
ATOM 852 C CA . VAL A 1 117 ? -7.728 1.071 3.844 1.00 96.12 117 VAL A CA 1
ATOM 853 C C . VAL A 1 117 ? -8.421 -0.283 3.981 1.00 96.12 117 VAL A C 1
ATOM 855 O O . VAL A 1 117 ? -8.300 -0.962 4.998 1.00 96.12 117 VAL A O 1
ATOM 858 N N . THR A 1 118 ? -9.157 -0.664 2.940 1.00 94.12 118 THR A N 1
ATOM 859 C CA . THR A 1 118 ? -9.860 -1.955 2.816 1.00 94.12 118 THR A CA 1
ATOM 860 C C . THR A 1 118 ? -9.147 -2.915 1.872 1.00 94.12 118 THR A C 1
ATOM 862 O O . THR A 1 118 ? -9.282 -4.126 2.005 1.00 94.12 118 THR A O 1
ATOM 865 N N . SER A 1 119 ? -8.349 -2.378 0.952 1.00 95.25 119 SER A N 1
ATOM 866 C CA . SER A 1 119 ? -7.424 -3.135 0.121 1.00 95.25 119 SER A CA 1
ATOM 867 C C . SER A 1 119 ? -6.184 -2.299 -0.174 1.00 95.25 119 SER A C 1
ATOM 869 O O . SER A 1 119 ? -6.276 -1.074 -0.262 1.00 95.25 119 SER A O 1
ATOM 871 N N . ILE A 1 120 ? -5.034 -2.949 -0.334 1.00 95.81 120 ILE A N 1
ATOM 872 C CA . ILE A 1 120 ? -3.778 -2.352 -0.787 1.00 95.81 120 ILE A CA 1
ATOM 873 C C . ILE A 1 120 ? -3.146 -3.243 -1.857 1.00 95.81 120 ILE A C 1
ATOM 875 O O . ILE A 1 120 ? -3.159 -4.467 -1.745 1.00 95.81 120 ILE A O 1
ATOM 879 N N . THR A 1 121 ? -2.644 -2.630 -2.925 1.00 95.88 121 THR A N 1
ATOM 880 C CA . THR A 1 121 ? -2.117 -3.315 -4.114 1.00 95.88 121 THR A CA 1
ATOM 881 C C . THR A 1 121 ? -0.786 -2.693 -4.523 1.00 95.88 121 THR A C 1
ATOM 883 O O . THR A 1 121 ? -0.620 -1.473 -4.451 1.00 95.88 121 THR A O 1
ATOM 886 N N . CYS A 1 122 ? 0.151 -3.532 -4.962 1.00 95.12 122 CYS A N 1
ATOM 887 C CA . CYS A 1 122 ? 1.422 -3.115 -5.545 1.00 95.12 122 CYS A CA 1
ATOM 888 C C . CYS A 1 122 ? 1.409 -3.309 -7.059 1.00 95.12 122 CYS A C 1
ATOM 890 O O . CYS A 1 122 ? 1.274 -4.436 -7.535 1.00 95.12 122 CYS A O 1
ATOM 892 N N . LEU A 1 123 ? 1.606 -2.238 -7.821 1.00 93.62 123 LEU A N 1
ATOM 893 C CA . LEU A 1 123 ? 1.649 -2.293 -9.277 1.00 93.62 123 LEU A CA 1
ATOM 894 C C . LEU A 1 123 ? 3.029 -1.902 -9.809 1.00 93.62 123 LEU A C 1
ATOM 896 O O . LEU A 1 123 ? 3.685 -0.994 -9.302 1.00 93.62 123 LEU A O 1
ATOM 900 N N . ASN A 1 124 ? 3.444 -2.584 -10.868 1.00 89.38 124 ASN A N 1
ATOM 901 C CA . ASN A 1 124 ? 4.593 -2.270 -11.711 1.00 89.38 124 ASN A CA 1
ATOM 902 C C . ASN A 1 124 ? 4.116 -2.072 -13.148 1.00 89.38 124 ASN A C 1
ATOM 904 O O . ASN A 1 124 ? 4.441 -2.851 -14.034 1.00 89.38 124 ASN A O 1
ATOM 908 N N . ASN A 1 125 ? 3.250 -1.089 -13.364 1.00 73.38 125 ASN A N 1
ATOM 909 C CA . ASN A 1 125 ? 2.856 -0.715 -14.712 1.00 73.38 125 ASN A CA 1
ATOM 910 C C . ASN A 1 125 ? 3.388 0.683 -14.963 1.00 73.38 125 ASN A C 1
ATOM 912 O O . ASN A 1 125 ? 2.915 1.652 -14.366 1.00 73.38 125 ASN A O 1
ATOM 916 N N . ALA A 1 126 ? 4.356 0.778 -15.872 1.00 54.03 126 ALA A N 1
ATOM 917 C CA . ALA A 1 126 ? 4.525 1.995 -16.634 1.00 54.03 126 ALA A CA 1
ATOM 918 C C . ALA A 1 126 ? 3.189 2.234 -17.342 1.00 54.03 126 ALA A C 1
ATOM 920 O O . ALA A 1 126 ? 2.838 1.524 -18.282 1.00 54.03 126 ALA A O 1
ATOM 921 N N . ALA A 1 127 ? 2.401 3.193 -16.861 1.00 43.31 127 ALA A N 1
ATOM 922 C CA . ALA A 1 127 ? 1.511 3.875 -17.780 1.00 43.31 127 ALA A CA 1
ATOM 923 C C . ALA A 1 127 ? 2.448 4.541 -18.797 1.00 43.31 127 ALA A C 1
ATOM 925 O O . ALA A 1 127 ? 3.105 5.530 -18.469 1.00 43.31 127 ALA A O 1
ATOM 926 N N . GLY A 1 128 ? 2.631 3.865 -19.934 1.00 37.75 128 GLY A N 1
ATOM 927 C CA . GLY A 1 128 ? 3.325 4.397 -21.101 1.00 37.75 128 GLY A CA 1
ATOM 928 C C . GLY A 1 128 ? 2.604 5.608 -21.664 1.00 37.75 128 GLY A C 1
ATOM 929 O O . GLY A 1 128 ? 1.367 5.699 -21.479 1.00 37.75 128 GLY A O 1
#

Secondary structure (DSSP, 8-state):
---PPP--------------S----S---SPPSTTB-GGG--SEEEEES-GGG--SEEEEEEE-SSTT--PPEEEEETTTEEEEEE-TT--EEEEEEEETTTTEEEEE-TT--EEEES-EEEE-----

Foldseek 3Di:
DDDDDDDDDDDDDPDDDDDDDDDDDPDPLAADLQQEDPVQAPADWAWVVHSVVRDQKIKIKAFHHDPPQQFKKFKDFPPHRTQDIHGTRDIDIFMWGQPSVVSWIWGQHPVRDIDTGSHMYIYRDDPD